Protein AF-A0A8S3CZH8-F1 (afdb_monomer)

Nearest PDB structures (foldseek):
  7mqa-assembly1_LT  TM=9.574E-01  e=1.380E-06  Homo sapiens
  7mq8-assembly1_LT  TM=9.579E-01  e=2.555E-06  Homo sapiens
  5oql-assembly1_O  TM=9.295E-01  e=5.560E-05  Thermochaetoides thermophila DSM 1495
  6rxy-assembly1_UU  TM=9.268E-01  e=1.802E-04  Thermochaetoides thermophila
  8ro1-assembly1_s  TM=8.255E-01  e=7.680E-03  Caenorhabditis elegans

Sequence (80 aa):
LLHPATYVNKLLVTSRQGTMQLWNIKANKLLHEFFTNDTKSNSITTIAQSTVVDVVAIGYNDGQIRLHNLRYDETLVTFT

Organism: NCBI:txid392030

Mean predicted aligned error: 3.42 Å

InterPro domains:
  IPR015943 WD40/YVTN repeat-like-containing domain superfamily [G3DSA:2.130.10.10] (1-79)
  IPR036322 WD40-repeat-containing domain superfamily [SSF50978] (9-76)
  IPR059157 WDR36/Utp21, N-terminal domain [PF25171] (1-79)

Solvent-accessible surface area (backbone atoms only — not comparable to full-atom values): 4700 Å² total; per-residue (Å²): 111,47,69,54,78,94,41,82,59,32,38,40,43,63,34,63,76,43,46,37,36,37,30,31,66,84,76,73,36,82,73,49,73,59,78,73,90,59,90,68,76,50,31,44,72,47,74,48,81,48,95,52,82,54,31,33,36,39,29,33,74,88,67,35,34,36,36,31,31,70,83,77,75,40,78,77,47,77,49,124

Secondary structure (DSSP, 8-state):
-B--TT-TTEEEEE-TTS-EEEEETTTTEEEEEE----SS-PPEEEEEE-SSTTEEEEEETTS-EEEEETTTTEEEEEE-

Structure (mmCIF, N/CA/C/O backbone):
data_AF-A0A8S3CZH8-F1
#
_entry.id   AF-A0A8S3CZH8-F1
#
loop_
_atom_site.group_PDB
_atom_site.id
_atom_site.type_symbol
_atom_site.label_atom_id
_atom_site.label_alt_id
_atom_site.label_comp_id
_atom_site.label_asym_id
_atom_site.label_entity_id
_atom_site.label_seq_id
_atom_site.pdbx_PDB_ins_code
_atom_site.Cartn_x
_atom_site.Cartn_y
_atom_site.Cartn_z
_atom_site.occupancy
_atom_site.B_iso_or_equiv
_atom_site.auth_seq_id
_atom_site.auth_comp_id
_atom_site.auth_asym_id
_atom_site.auth_atom_id
_atom_site.pdbx_PDB_model_num
ATOM 1 N N . LEU A 1 1 ? -7.255 7.139 -2.089 1.00 90.31 1 LEU A N 1
ATOM 2 C CA . LEU A 1 1 ? -8.001 6.760 -0.865 1.00 90.31 1 LEU A CA 1
ATOM 3 C C . LEU A 1 1 ? -8.872 5.552 -1.184 1.00 90.31 1 LEU A C 1
ATOM 5 O O . LEU A 1 1 ? -9.519 5.568 -2.222 1.00 90.31 1 LEU A O 1
ATOM 9 N N . LEU A 1 2 ? -8.863 4.528 -0.332 1.00 94.50 2 LEU A N 1
ATOM 10 C CA . LEU A 1 2 ? -9.627 3.286 -0.498 1.00 94.50 2 LEU A CA 1
ATOM 11 C C . LEU A 1 2 ? -10.093 2.791 0.879 1.00 94.50 2 LEU A C 1
ATOM 13 O O . LEU A 1 2 ? -9.351 2.916 1.850 1.00 94.50 2 LEU A O 1
ATOM 17 N N . HIS A 1 3 ? -11.290 2.209 0.965 1.00 95.50 3 HIS A N 1
ATOM 18 C CA . HIS A 1 3 ? -11.696 1.381 2.104 1.00 95.50 3 HIS A CA 1
ATOM 19 C C . HIS A 1 3 ? -11.469 -0.090 1.724 1.00 95.50 3 HIS A C 1
ATOM 21 O O . HIS A 1 3 ? -12.255 -0.618 0.933 1.00 95.50 3 HIS A O 1
ATOM 27 N N . PRO A 1 4 ? -10.412 -0.759 2.223 1.00 93.12 4 PRO A N 1
ATOM 28 C CA . PRO A 1 4 ? -10.124 -2.126 1.812 1.00 93.12 4 PRO A CA 1
ATOM 29 C C . PRO A 1 4 ? -11.255 -3.082 2.201 1.00 93.12 4 PRO A C 1
ATOM 31 O O . PRO A 1 4 ? -11.946 -2.890 3.211 1.00 93.12 4 PRO A O 1
ATOM 34 N N . ALA A 1 5 ? -11.454 -4.124 1.396 1.00 90.69 5 ALA A N 1
ATOM 35 C CA . ALA A 1 5 ? -12.416 -5.171 1.722 1.00 90.69 5 ALA A CA 1
ATOM 36 C C . ALA A 1 5 ? -12.035 -5.826 3.059 1.00 90.69 5 ALA A C 1
ATOM 38 O O . ALA A 1 5 ? -10.856 -5.931 3.369 1.00 90.69 5 ALA A O 1
ATOM 39 N N . THR A 1 6 ? -13.033 -6.228 3.854 1.00 92.69 6 THR A N 1
ATOM 40 C CA . THR A 1 6 ? -12.896 -6.846 5.196 1.00 92.69 6 THR A CA 1
ATOM 41 C C . THR A 1 6 ? -12.263 -5.971 6.297 1.00 92.69 6 THR A C 1
ATOM 43 O O . THR A 1 6 ? -12.335 -6.319 7.478 1.00 92.69 6 THR A O 1
ATOM 46 N N . TYR A 1 7 ? -11.727 -4.790 5.969 1.00 92.88 7 TYR A N 1
ATOM 47 C CA . TYR A 1 7 ? -11.030 -3.907 6.908 1.00 92.88 7 TYR A CA 1
ATOM 48 C C . TYR A 1 7 ? -12.002 -2.927 7.570 1.00 92.88 7 TYR A C 1
ATOM 50 O O . TYR A 1 7 ? -12.024 -1.735 7.272 1.00 92.88 7 TYR A O 1
ATOM 58 N N . VAL A 1 8 ? -12.821 -3.432 8.493 1.00 95.25 8 VAL A N 1
ATOM 59 C CA . VAL A 1 8 ? -13.835 -2.623 9.186 1.00 95.25 8 VAL A CA 1
ATOM 60 C C . VAL A 1 8 ? -13.200 -1.405 9.870 1.00 95.25 8 VAL A C 1
ATOM 62 O O . VAL A 1 8 ? -12.287 -1.543 10.686 1.00 95.25 8 VAL A O 1
ATOM 65 N N . ASN A 1 9 ? -13.727 -0.215 9.564 1.00 96.19 9 ASN A N 1
ATOM 66 C CA . ASN A 1 9 ? -13.252 1.082 10.060 1.00 96.19 9 ASN A CA 1
ATOM 67 C C . ASN A 1 9 ? -11.804 1.413 9.686 1.00 96.19 9 ASN A C 1
ATOM 69 O O . ASN A 1 9 ? -11.182 2.214 10.393 1.00 96.19 9 ASN A O 1
ATOM 73 N N . LYS A 1 10 ? -11.246 0.817 8.625 1.00 96.75 10 LYS A N 1
ATOM 74 C CA . LYS A 1 10 ? -9.911 1.196 8.163 1.00 96.75 10 LYS A CA 1
ATOM 75 C C . LYS A 1 10 ? -9.944 1.830 6.781 1.00 96.75 10 LYS A C 1
ATOM 77 O O . LYS A 1 10 ? -10.638 1.365 5.883 1.00 96.75 10 LYS A O 1
ATOM 82 N N . LEU A 1 11 ? -9.156 2.886 6.620 1.00 97.19 11 LEU A N 1
ATOM 83 C CA . LEU A 1 11 ? -8.933 3.558 5.346 1.00 97.19 11 LEU A CA 1
ATOM 84 C C . LEU A 1 11 ? -7.468 3.453 4.955 1.00 97.19 11 LEU A C 1
ATOM 86 O O . LEU A 1 11 ? -6.581 3.731 5.761 1.00 97.19 11 LEU A O 1
ATOM 90 N N . LEU A 1 12 ? -7.236 3.089 3.699 1.00 97.12 12 LEU A N 1
ATOM 91 C CA . LEU A 1 12 ? -5.939 3.170 3.056 1.00 97.12 12 LEU A CA 1
ATOM 92 C C . LEU A 1 12 ? -5.815 4.535 2.374 1.00 97.12 12 LEU A C 1
ATOM 94 O O . LEU A 1 12 ? -6.498 4.833 1.385 1.00 97.12 12 LEU A O 1
ATOM 98 N N . VAL A 1 13 ? -4.949 5.374 2.925 1.00 95.94 13 VAL A N 1
ATOM 99 C CA . VAL A 1 13 ? -4.618 6.699 2.405 1.00 95.94 13 VAL A CA 1
ATOM 100 C C . VAL A 1 13 ? -3.318 6.580 1.624 1.00 95.94 13 VAL A C 1
ATOM 102 O O . VAL A 1 13 ? -2.349 6.008 2.111 1.00 95.94 13 VAL A O 1
ATOM 105 N N . THR A 1 14 ? -3.293 7.120 0.412 1.00 94.44 14 THR A N 1
ATOM 106 C CA . THR A 1 14 ? -2.088 7.193 -0.418 1.00 94.44 14 THR A CA 1
ATOM 107 C C . THR A 1 14 ? -1.807 8.633 -0.792 1.00 94.44 14 THR A C 1
ATOM 109 O O . THR A 1 14 ? -2.735 9.432 -0.943 1.00 94.44 14 THR A O 1
ATOM 112 N N . SER A 1 15 ? -0.528 8.955 -0.950 1.00 90.62 15 SER A N 1
ATOM 113 C CA . SER A 1 15 ? -0.065 10.277 -1.343 1.00 90.62 15 SER A CA 1
ATOM 114 C C . SER A 1 15 ? 0.647 10.255 -2.690 1.00 90.62 15 SER A C 1
ATOM 116 O O . SER A 1 15 ? 1.332 9.299 -3.055 1.00 90.62 15 SER A O 1
ATOM 118 N N . ARG A 1 16 ? 0.595 11.395 -3.383 1.00 90.31 16 ARG A N 1
ATOM 119 C CA . ARG A 1 16 ? 1.453 11.674 -4.538 1.00 90.31 16 ARG A CA 1
ATOM 120 C C . ARG A 1 16 ? 2.943 11.734 -4.183 1.00 90.31 16 ARG A C 1
ATOM 122 O O . ARG A 1 16 ? 3.747 11.710 -5.103 1.00 90.31 16 ARG A O 1
ATOM 129 N N . GLN A 1 17 ? 3.322 11.792 -2.904 1.00 87.12 17 GLN A N 1
ATOM 130 C CA . GLN A 1 17 ? 4.722 11.632 -2.476 1.00 87.12 17 GLN A CA 1
ATOM 131 C C . GLN A 1 17 ? 5.176 10.157 -2.407 1.00 87.12 17 GLN A C 1
ATOM 133 O O . GLN A 1 17 ? 6.288 9.877 -1.972 1.00 87.12 17 GLN A O 1
ATOM 138 N N . GLY A 1 18 ? 4.320 9.204 -2.795 1.00 87.00 18 GLY A N 1
ATOM 139 C CA . GLY A 1 18 ? 4.646 7.776 -2.770 1.00 87.00 18 GLY A CA 1
ATOM 140 C C . GLY A 1 18 ? 4.404 7.100 -1.420 1.00 87.00 18 GLY A C 1
ATOM 141 O O . GLY A 1 18 ? 4.641 5.904 -1.289 1.00 87.00 18 GLY A O 1
ATOM 142 N N . THR A 1 19 ? 3.911 7.839 -0.423 1.00 90.25 19 THR A N 1
ATOM 143 C CA . THR A 1 19 ? 3.590 7.291 0.897 1.00 90.25 19 THR A CA 1
ATOM 144 C C . THR A 1 19 ? 2.213 6.635 0.909 1.00 90.25 19 THR A C 1
ATOM 146 O O . THR A 1 19 ? 1.276 7.075 0.231 1.00 90.25 19 THR A O 1
ATOM 149 N N . MET A 1 20 ? 2.082 5.580 1.709 1.00 94.06 20 MET A N 1
ATOM 150 C CA . MET A 1 20 ? 0.828 4.877 1.939 1.00 94.06 20 MET A CA 1
ATOM 151 C C . MET A 1 20 ? 0.663 4.619 3.434 1.00 94.06 20 MET A C 1
ATOM 153 O O . MET A 1 20 ? 1.613 4.264 4.126 1.00 94.06 20 MET A O 1
ATOM 157 N N . GLN A 1 21 ? -0.549 4.819 3.940 1.00 96.12 21 GLN A N 1
ATOM 158 C CA . GLN A 1 21 ? -0.860 4.739 5.362 1.00 96.12 21 GLN A CA 1
ATOM 159 C C . GLN A 1 21 ? -2.206 4.054 5.579 1.00 96.12 21 GLN A C 1
ATOM 161 O O . GLN A 1 21 ? -3.183 4.340 4.882 1.00 96.12 21 GLN A O 1
ATOM 166 N N . LEU A 1 22 ? -2.279 3.185 6.585 1.00 97.25 22 LEU A N 1
ATOM 167 C CA . LEU A 1 22 ? -3.514 2.553 7.028 1.00 97.25 22 LEU A CA 1
ATOM 168 C C . LEU A 1 22 ? -4.004 3.210 8.316 1.00 97.25 22 LEU A C 1
ATOM 170 O O . LEU A 1 22 ? -3.325 3.185 9.339 1.00 97.25 22 LEU A O 1
ATOM 174 N N . TRP A 1 23 ? -5.217 3.745 8.286 1.00 97.94 23 TRP A N 1
ATOM 175 C CA . TRP A 1 23 ? -5.814 4.484 9.395 1.00 97.94 23 TRP A CA 1
ATOM 176 C C . TRP A 1 23 ? -7.025 3.759 9.949 1.00 97.94 23 TRP A C 1
ATOM 178 O O . TRP A 1 23 ? -7.865 3.313 9.177 1.00 97.94 23 TRP A O 1
ATOM 188 N N . ASN A 1 24 ? -7.168 3.701 11.272 1.00 97.62 24 ASN A N 1
ATOM 189 C CA . ASN A 1 24 ? -8.437 3.387 11.917 1.00 97.62 24 ASN A CA 1
ATOM 190 C C . ASN A 1 24 ? -9.219 4.683 12.132 1.00 97.62 24 ASN A C 1
ATOM 192 O O . ASN A 1 24 ? -8.841 5.500 12.972 1.00 97.62 24 ASN A O 1
ATOM 196 N N . ILE A 1 25 ? -10.325 4.852 11.412 1.00 96.69 25 ILE A N 1
ATOM 197 C CA . ILE A 1 25 ? -11.123 6.082 11.478 1.00 96.69 25 ILE A CA 1
ATOM 198 C C . ILE A 1 25 ? -11.962 6.183 12.752 1.00 96.69 25 ILE A C 1
ATOM 200 O O . ILE A 1 25 ? -12.186 7.279 13.250 1.00 96.69 25 ILE A O 1
ATOM 204 N N . LYS A 1 26 ? -12.391 5.050 13.322 1.00 97.06 26 LYS A N 1
ATOM 205 C CA . LYS A 1 26 ? -13.193 5.040 14.555 1.00 97.06 26 LYS A CA 1
ATOM 206 C C . LYS A 1 26 ? -12.343 5.401 15.772 1.00 97.06 26 LYS A C 1
ATOM 208 O O . LYS A 1 26 ? -12.814 6.087 16.669 1.00 97.06 26 LYS A O 1
ATOM 213 N N . ALA A 1 27 ? -11.100 4.924 15.800 1.00 96.75 27 ALA A N 1
ATOM 214 C CA . ALA A 1 27 ? -10.137 5.207 16.861 1.00 96.75 27 ALA A CA 1
ATOM 215 C C . ALA A 1 27 ? -9.284 6.461 16.593 1.00 96.75 27 ALA A C 1
ATOM 217 O O . ALA A 1 27 ? -8.461 6.805 17.434 1.00 96.75 27 ALA A O 1
ATOM 218 N N . ASN A 1 28 ? -9.446 7.099 15.426 1.00 96.56 28 ASN A N 1
ATOM 219 C CA . ASN A 1 28 ? -8.609 8.197 14.937 1.00 96.56 28 ASN A CA 1
ATOM 220 C C . ASN A 1 28 ? -7.100 7.923 15.097 1.00 96.56 28 ASN A C 1
ATOM 222 O O . ASN A 1 28 ? -6.349 8.733 15.639 1.00 96.56 28 ASN A O 1
ATOM 226 N N . LYS A 1 29 ? -6.666 6.727 14.685 1.00 97.88 29 LYS A N 1
ATOM 227 C CA . LYS A 1 29 ? -5.308 6.229 14.927 1.00 97.88 29 LYS A CA 1
ATOM 228 C C . LYS A 1 29 ? -4.668 5.730 13.637 1.00 97.88 29 LYS A C 1
ATOM 230 O O . LYS A 1 29 ? -5.244 4.878 12.958 1.00 97.88 29 LYS A O 1
ATOM 235 N N . LEU A 1 30 ? -3.453 6.195 13.351 1.00 97.44 30 LEU A N 1
ATOM 236 C CA . LEU A 1 30 ? -2.579 5.588 12.348 1.00 97.44 30 LEU A CA 1
ATOM 237 C C . LEU A 1 30 ? -2.204 4.174 12.816 1.00 97.44 30 LEU A C 1
ATOM 239 O O . LEU A 1 30 ? -1.657 3.998 13.905 1.00 97.44 30 LEU A O 1
ATOM 243 N N . LEU A 1 31 ? -2.563 3.166 12.025 1.00 96.81 31 LEU A N 1
ATOM 244 C CA . LEU A 1 31 ? -2.278 1.764 12.326 1.00 96.81 31 LEU A CA 1
ATOM 245 C C . LEU A 1 31 ? -0.936 1.326 11.754 1.00 96.81 31 LEU A C 1
ATOM 247 O O . LEU A 1 31 ? -0.214 0.608 12.435 1.00 96.81 31 LEU A O 1
ATOM 251 N N . HIS A 1 32 ? -0.644 1.720 10.513 1.00 96.44 32 HIS A N 1
ATOM 252 C CA . HIS A 1 32 ? 0.564 1.306 9.805 1.00 96.44 32 HIS A CA 1
ATOM 253 C C . HIS A 1 32 ? 0.961 2.329 8.745 1.00 96.44 32 HIS A C 1
ATOM 255 O O . HIS A 1 32 ? 0.090 2.925 8.106 1.00 96.44 32 HIS A O 1
ATOM 261 N N . GLU A 1 33 ? 2.261 2.494 8.542 1.00 95.06 33 GLU A N 1
ATOM 262 C CA . GLU A 1 33 ? 2.841 3.263 7.445 1.00 95.06 33 GLU A CA 1
ATOM 263 C C . GLU A 1 33 ? 3.688 2.316 6.599 1.00 95.06 33 GLU A C 1
ATOM 265 O O . GLU A 1 33 ? 4.558 1.625 7.122 1.00 95.06 33 GLU A O 1
ATOM 270 N N . PHE A 1 34 ? 3.379 2.248 5.305 1.00 92.00 34 PHE A N 1
ATOM 271 C CA . PHE A 1 34 ? 4.032 1.332 4.378 1.00 92.00 34 PHE A CA 1
ATOM 272 C C . PHE A 1 34 ? 5.259 2.030 3.803 1.00 92.00 34 PHE A C 1
ATOM 274 O O . PHE A 1 34 ? 5.138 3.029 3.082 1.00 92.00 34 PHE A O 1
ATOM 281 N N . PHE A 1 35 ? 6.439 1.509 4.125 1.00 82.50 35 PHE A N 1
ATOM 282 C CA . PHE A 1 35 ? 7.697 2.031 3.611 1.00 82.50 35 PHE A CA 1
ATOM 283 C C . PHE A 1 35 ? 8.121 1.220 2.397 1.00 82.50 35 PHE A C 1
ATOM 285 O O . PHE A 1 35 ? 8.270 0.002 2.454 1.00 82.50 35 PHE A O 1
ATOM 292 N N . THR A 1 36 ? 8.346 1.902 1.277 1.00 73.38 36 THR A N 1
ATOM 293 C CA . THR A 1 36 ? 8.997 1.259 0.142 1.00 73.38 36 THR A CA 1
ATOM 294 C C . THR A 1 36 ? 10.508 1.313 0.340 1.00 73.38 36 THR A C 1
ATOM 296 O O . THR A 1 36 ? 11.070 2.374 0.593 1.00 73.38 36 THR A O 1
ATOM 299 N N . ASN A 1 37 ? 11.171 0.166 0.194 1.00 67.44 37 ASN A N 1
ATOM 300 C CA . ASN A 1 37 ? 12.636 0.088 0.136 1.00 67.44 37 ASN A CA 1
ATOM 301 C C . ASN A 1 37 ? 13.193 0.612 -1.199 1.00 67.44 37 ASN A C 1
ATOM 303 O O . ASN A 1 37 ? 14.397 0.545 -1.442 1.00 67.44 37 ASN A O 1
ATOM 307 N N . ASP A 1 38 ? 12.319 1.075 -2.093 1.00 67.62 38 ASP A N 1
ATOM 308 C CA . ASP A 1 38 ? 12.722 1.620 -3.371 1.00 67.62 38 ASP A CA 1
ATOM 309 C C . ASP A 1 38 ? 13.327 3.012 -3.181 1.00 67.62 38 ASP A C 1
ATOM 311 O O . ASP A 1 38 ? 12.741 3.898 -2.558 1.00 67.62 38 ASP A O 1
ATOM 315 N N . THR A 1 39 ? 14.517 3.211 -3.738 1.00 59.06 39 THR A N 1
ATOM 316 C CA . THR A 1 39 ? 15.216 4.500 -3.703 1.00 59.06 39 THR A CA 1
ATOM 317 C C . THR A 1 39 ? 14.525 5.543 -4.581 1.00 59.06 39 THR A C 1
ATOM 319 O O . THR A 1 39 ? 14.775 6.741 -4.432 1.00 59.06 39 THR A O 1
ATOM 322 N N . LYS A 1 40 ? 13.624 5.110 -5.474 1.00 66.56 40 LYS A N 1
ATOM 323 C CA . LYS A 1 40 ? 12.766 5.990 -6.265 1.00 66.56 40 LYS A CA 1
ATOM 324 C C . LYS A 1 40 ? 11.425 6.212 -5.570 1.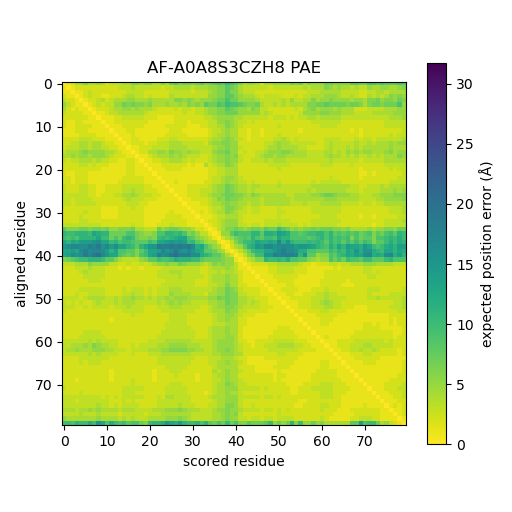00 66.56 40 LYS A C 1
ATOM 326 O O . LYS A 1 40 ? 10.549 5.350 -5.557 1.0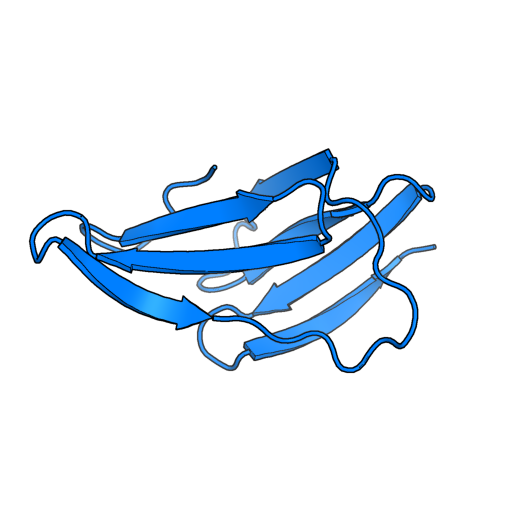0 66.56 40 LYS A O 1
ATOM 331 N N . SER A 1 41 ? 11.239 7.424 -5.049 1.00 65.31 41 SER A N 1
ATOM 332 C CA . SER A 1 41 ? 9.916 7.918 -4.662 1.00 65.31 41 SER A CA 1
ATOM 333 C C . SER A 1 41 ? 9.097 8.177 -5.930 1.00 65.31 41 SER A C 1
ATOM 335 O O . SER A 1 41 ? 9.230 9.216 -6.578 1.00 65.31 41 SER A O 1
ATOM 337 N N . ASN A 1 42 ? 8.273 7.200 -6.307 1.00 83.0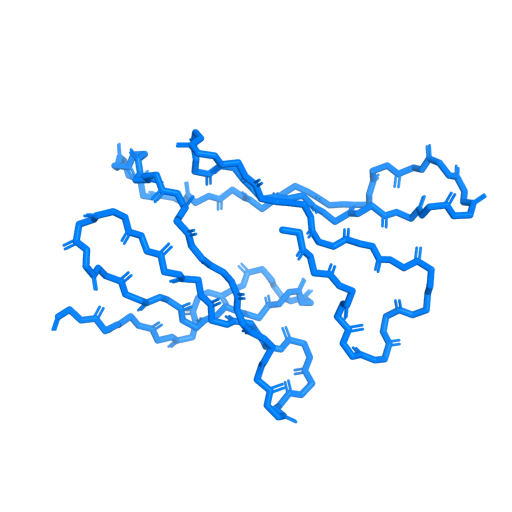0 42 ASN A N 1
ATOM 338 C CA . ASN A 1 42 ? 7.333 7.334 -7.412 1.00 83.00 42 ASN A CA 1
ATOM 339 C C . ASN A 1 42 ? 5.973 7.811 -6.899 1.00 83.00 42 ASN A C 1
ATOM 341 O O . ASN A 1 42 ? 5.467 7.358 -5.869 1.00 83.00 42 ASN A O 1
ATOM 345 N N . SER A 1 43 ? 5.354 8.721 -7.647 1.00 91.56 43 SER A N 1
ATOM 346 C CA . SER A 1 43 ? 4.075 9.305 -7.260 1.00 91.56 43 SER A CA 1
ATOM 347 C C . SER A 1 43 ? 2.955 8.290 -7.453 1.00 91.56 43 SER A C 1
ATOM 349 O O . SER A 1 43 ? 2.742 7.829 -8.574 1.00 91.56 43 SER A O 1
ATOM 351 N N . ILE A 1 44 ? 2.218 7.958 -6.388 1.00 93.81 44 ILE A N 1
ATOM 352 C CA . ILE A 1 44 ? 1.035 7.096 -6.497 1.00 93.81 44 ILE A CA 1
ATOM 353 C C . ILE A 1 44 ? -0.084 7.895 -7.169 1.00 93.81 44 ILE A C 1
ATOM 355 O O . ILE A 1 44 ? -0.515 8.939 -6.670 1.00 93.81 44 ILE A O 1
ATOM 359 N N . THR A 1 45 ? -0.561 7.397 -8.306 1.00 95.38 45 THR A N 1
ATOM 360 C CA . THR A 1 45 ? -1.617 8.025 -9.111 1.00 95.38 45 THR A CA 1
ATOM 361 C C . THR A 1 45 ? -2.966 7.352 -8.908 1.00 95.38 45 THR A C 1
ATOM 363 O O . THR A 1 45 ? -3.993 8.030 -8.939 1.00 95.38 45 THR A O 1
ATOM 366 N N . THR A 1 46 ? -2.978 6.041 -8.663 1.00 95.06 46 THR A N 1
ATOM 367 C CA . THR A 1 46 ? -4.206 5.268 -8.474 1.00 95.06 46 THR A CA 1
ATOM 368 C C . THR A 1 46 ? -4.004 4.095 -7.520 1.00 95.06 46 THR A C 1
ATOM 370 O O . THR A 1 46 ? -2.892 3.599 -7.349 1.00 95.06 46 THR A O 1
ATOM 373 N N . ILE A 1 47 ? -5.098 3.650 -6.903 1.00 96.06 47 ILE A N 1
ATOM 374 C CA . ILE A 1 47 ? -5.163 2.410 -6.129 1.00 96.06 47 ILE A CA 1
ATOM 375 C C . ILE A 1 47 ? -6.464 1.674 -6.429 1.00 96.06 47 ILE A C 1
ATOM 377 O O . ILE A 1 47 ? -7.516 2.302 -6.556 1.00 96.06 47 ILE A O 1
ATOM 381 N N . ALA A 1 48 ? -6.403 0.348 -6.505 1.00 96.69 48 ALA A N 1
ATOM 382 C CA . ALA A 1 48 ? -7.565 -0.496 -6.756 1.00 96.69 48 ALA A CA 1
ATOM 383 C C . ALA A 1 48 ? -7.517 -1.770 -5.907 1.00 96.69 48 ALA A C 1
ATOM 385 O O . ALA A 1 48 ? -6.483 -2.425 -5.791 1.00 96.69 48 ALA A O 1
ATOM 386 N N . GLN A 1 49 ? -8.652 -2.125 -5.309 1.00 95.94 49 GLN A N 1
ATOM 387 C CA . GLN A 1 49 ? -8.787 -3.337 -4.504 1.00 95.94 49 GLN A CA 1
ATOM 388 C C . GLN A 1 49 ? -8.742 -4.584 -5.400 1.00 95.94 49 GLN A C 1
ATOM 390 O O . GLN A 1 49 ? -9.467 -4.655 -6.391 1.00 95.94 49 GLN A O 1
ATOM 395 N N . SER A 1 50 ? -7.931 -5.579 -5.026 1.00 96.12 50 SER A N 1
ATOM 396 C CA . SER A 1 50 ? -7.986 -6.917 -5.629 1.00 96.12 50 SER A CA 1
ATOM 397 C C . SER A 1 50 ? -9.165 -7.714 -5.066 1.00 96.12 50 SER A C 1
ATOM 399 O O . SER A 1 50 ? -9.606 -7.475 -3.940 1.00 96.12 50 SER A O 1
ATOM 401 N N . THR A 1 51 ? -9.641 -8.713 -5.809 1.00 94.62 51 THR A N 1
ATOM 402 C CA . THR A 1 51 ? -10.584 -9.716 -5.285 1.00 94.62 51 THR A CA 1
ATOM 403 C C . THR A 1 51 ? -9.961 -10.572 -4.179 1.00 94.62 51 THR A C 1
ATOM 405 O O . THR A 1 51 ? -10.684 -11.157 -3.375 1.00 94.62 51 THR A O 1
ATOM 408 N N . VAL A 1 52 ? -8.627 -10.645 -4.126 1.00 95.19 52 VAL A N 1
ATOM 409 C CA . VAL A 1 52 ? -7.886 -11.326 -3.062 1.00 95.19 52 VAL A CA 1
ATOM 410 C C . VAL A 1 52 ? -7.853 -10.441 -1.816 1.00 95.19 52 VAL A C 1
ATOM 412 O O . VAL A 1 52 ? -7.546 -9.249 -1.888 1.00 95.19 52 VAL A O 1
ATOM 415 N N . VAL A 1 53 ? -8.162 -11.038 -0.663 1.00 94.50 53 VAL A N 1
ATOM 416 C CA . VAL A 1 53 ? -8.128 -10.365 0.644 1.00 94.50 53 VAL A CA 1
ATOM 417 C C . VAL A 1 53 ? -6.723 -9.831 0.921 1.00 94.50 53 VAL A C 1
ATOM 419 O O . VAL A 1 53 ? -5.737 -10.447 0.532 1.00 94.50 53 VAL A O 1
ATOM 422 N N . ASP A 1 54 ? -6.642 -8.676 1.581 1.00 95.31 54 ASP A N 1
ATOM 423 C CA . ASP A 1 54 ? -5.399 -7.966 1.910 1.00 95.31 54 ASP A CA 1
ATOM 424 C C . ASP A 1 54 ? -4.616 -7.414 0.708 1.00 95.31 54 ASP A C 1
ATOM 426 O O . ASP A 1 54 ? -3.668 -6.668 0.918 1.00 95.31 54 ASP A O 1
ATOM 430 N N . VAL A 1 55 ? -4.991 -7.707 -0.542 1.00 96.38 55 VAL A N 1
ATOM 431 C CA . VAL A 1 55 ? -4.202 -7.303 -1.716 1.00 96.38 55 VAL A CA 1
ATOM 432 C C . VAL A 1 55 ? -4.783 -6.065 -2.397 1.00 96.38 55 VAL A C 1
ATOM 434 O O . VAL A 1 55 ? -5.975 -5.994 -2.706 1.00 96.38 55 VAL A O 1
ATOM 437 N N . VAL A 1 56 ? -3.918 -5.095 -2.691 1.00 96.88 56 VAL A N 1
ATOM 438 C CA . VAL A 1 56 ? -4.255 -3.860 -3.411 1.00 96.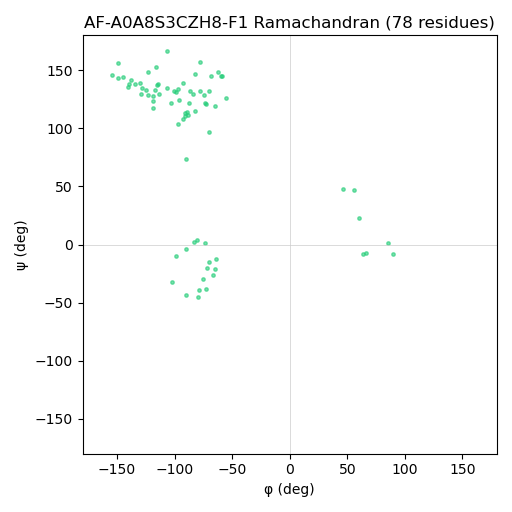88 56 VAL A CA 1
ATOM 439 C C . VAL A 1 56 ? -3.263 -3.640 -4.550 1.00 96.88 56 VAL A C 1
ATOM 441 O O . VAL A 1 56 ? -2.063 -3.860 -4.396 1.00 96.88 56 VAL A O 1
ATOM 444 N N . ALA A 1 57 ? -3.771 -3.203 -5.701 1.00 96.62 57 ALA A N 1
ATOM 445 C CA . ALA A 1 57 ? -2.967 -2.715 -6.811 1.00 96.62 57 ALA A CA 1
ATOM 446 C C . ALA A 1 57 ? -2.676 -1.222 -6.632 1.00 96.62 57 ALA A C 1
ATOM 448 O O . ALA A 1 57 ? -3.589 -0.437 -6.370 1.00 96.62 57 ALA A O 1
ATOM 449 N N . ILE A 1 58 ? -1.416 -0.835 -6.805 1.00 95.31 58 ILE A N 1
ATOM 450 C CA . ILE A 1 58 ? -0.921 0.535 -6.687 1.00 95.31 58 ILE A CA 1
ATOM 451 C C . ILE A 1 58 ? -0.345 0.934 -8.040 1.00 95.31 58 ILE A C 1
ATOM 453 O O . ILE A 1 58 ? 0.602 0.309 -8.510 1.00 95.31 58 ILE A O 1
ATOM 457 N N . GLY A 1 59 ? -0.930 1.951 -8.667 1.00 95.19 59 GLY A N 1
ATOM 458 C CA . GLY A 1 59 ? -0.435 2.521 -9.915 1.00 95.19 59 GLY A CA 1
ATOM 459 C C . GLY A 1 59 ? 0.407 3.763 -9.653 1.00 95.19 59 GLY A C 1
ATOM 460 O O . GLY A 1 59 ? 0.010 4.642 -8.879 1.00 95.19 59 GLY A O 1
ATOM 461 N N . TYR A 1 60 ? 1.556 3.832 -10.315 1.00 94.00 60 TYR A N 1
ATOM 462 C CA . TYR A 1 60 ? 2.519 4.921 -10.204 1.00 94.00 60 TYR A CA 1
ATOM 463 C C . TYR A 1 60 ? 2.505 5.814 -11.453 1.00 94.00 60 TYR A C 1
ATOM 465 O O . TYR A 1 60 ? 1.899 5.496 -12.478 1.00 94.00 60 TYR A O 1
ATOM 473 N N . ASN A 1 61 ? 3.130 6.987 -11.364 1.00 94.25 61 ASN A N 1
ATOM 474 C CA . ASN A 1 61 ? 3.206 7.955 -12.462 1.00 94.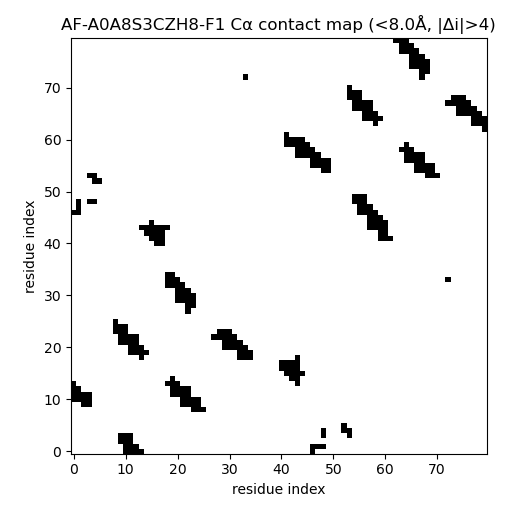25 61 ASN A CA 1
ATOM 475 C C . ASN A 1 61 ? 4.134 7.538 -13.610 1.00 94.25 61 ASN A C 1
ATOM 477 O O . ASN A 1 61 ? 4.000 8.072 -14.706 1.00 94.25 61 ASN A O 1
ATOM 481 N N . ASP A 1 62 ? 5.061 6.618 -13.366 1.00 91.50 62 ASP A N 1
ATOM 482 C CA . ASP A 1 62 ? 5.967 6.053 -14.368 1.00 91.50 62 ASP A CA 1
ATOM 483 C C . ASP A 1 62 ? 5.337 4.899 -15.167 1.00 91.50 62 ASP A C 1
ATOM 485 O O . ASP A 1 62 ? 5.993 4.317 -16.025 1.00 91.50 62 ASP A O 1
ATOM 489 N N . GLY A 1 63 ? 4.063 4.584 -14.905 1.00 92.38 63 GLY A N 1
ATOM 490 C CA . GLY A 1 63 ? 3.330 3.491 -15.544 1.00 92.38 63 GLY A CA 1
ATOM 491 C C . GLY A 1 63 ? 3.448 2.155 -14.811 1.00 92.38 63 GLY A C 1
ATOM 492 O O . GLY A 1 63 ? 2.710 1.228 -15.137 1.00 92.38 63 GLY A O 1
ATOM 493 N N . GLN A 1 64 ? 4.302 2.058 -13.788 1.00 92.94 64 GLN A N 1
ATOM 494 C CA . GLN A 1 64 ? 4.460 0.829 -13.024 1.00 92.94 64 GLN A CA 1
ATOM 495 C C . GLN A 1 64 ? 3.205 0.527 -12.192 1.00 92.94 64 GLN A C 1
ATOM 497 O O . GLN A 1 64 ? 2.565 1.429 -11.640 1.00 92.94 64 GLN A O 1
ATOM 502 N N . ILE A 1 65 ? 2.876 -0.760 -12.052 1.00 94.81 65 ILE A N 1
ATOM 503 C CA . ILE A 1 65 ? 1.808 -1.239 -11.167 1.00 94.81 65 ILE A CA 1
ATOM 504 C C . ILE A 1 65 ? 2.390 -2.250 -10.184 1.00 94.81 65 ILE A C 1
ATOM 506 O O . ILE A 1 65 ? 3.024 -3.219 -10.591 1.00 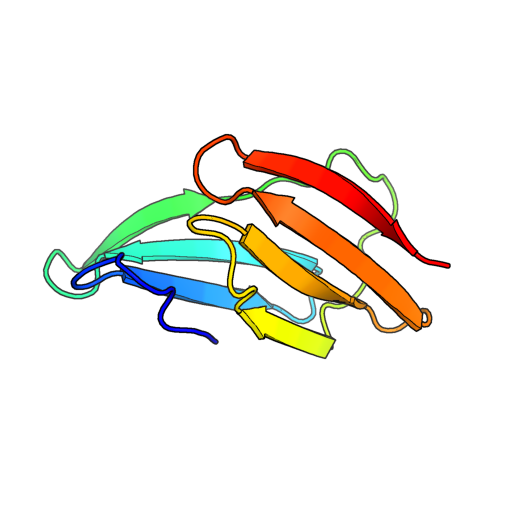94.81 65 ILE A O 1
ATOM 510 N N . ARG A 1 66 ? 2.143 -2.069 -8.885 1.00 94.38 66 ARG A N 1
ATOM 511 C CA . ARG A 1 66 ? 2.536 -3.031 -7.844 1.00 94.38 66 ARG A CA 1
ATOM 512 C C . ARG A 1 66 ? 1.314 -3.652 -7.194 1.00 94.38 66 ARG A C 1
ATOM 514 O O . ARG A 1 66 ? 0.425 -2.935 -6.745 1.00 94.38 66 ARG A O 1
ATOM 521 N N . LEU A 1 67 ? 1.288 -4.977 -7.108 1.00 96.00 67 LEU A N 1
ATOM 522 C CA . LEU A 1 67 ? 0.370 -5.700 -6.234 1.00 96.00 67 LEU A CA 1
ATOM 523 C C . LEU A 1 67 ? 1.017 -5.845 -4.867 1.00 96.00 67 LEU A C 1
ATOM 525 O O . LEU A 1 67 ? 2.096 -6.423 -4.747 1.00 96.00 67 LEU A O 1
ATOM 529 N N . HIS A 1 68 ? 0.350 -5.333 -3.845 1.00 95.31 68 HIS A N 1
ATOM 530 C CA . HIS A 1 68 ? 0.893 -5.251 -2.503 1.00 95.31 68 HIS A CA 1
ATOM 531 C C . HIS A 1 68 ? -0.081 -5.851 -1.489 1.00 95.31 68 HIS A C 1
ATOM 533 O O . HIS A 1 68 ? -1.285 -5.589 -1.545 1.00 95.31 68 HIS A O 1
ATOM 539 N N . ASN A 1 69 ? 0.437 -6.671 -0.578 1.00 96.25 69 ASN A N 1
ATOM 540 C CA . ASN A 1 69 ? -0.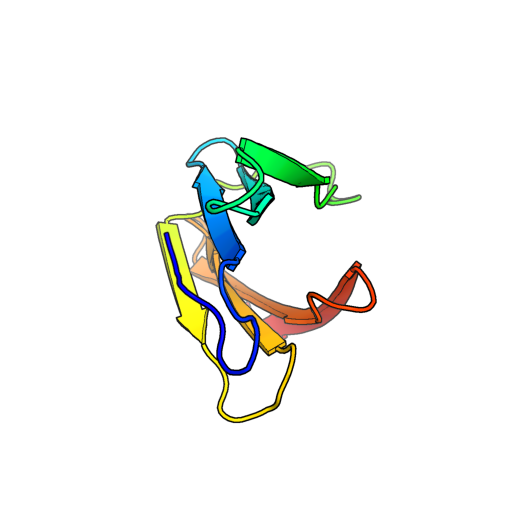318 -7.259 0.515 1.00 96.25 69 ASN A CA 1
ATOM 541 C C . ASN A 1 69 ? -0.238 -6.356 1.753 1.00 96.25 69 ASN A C 1
ATOM 543 O O . ASN A 1 69 ? 0.812 -6.230 2.374 1.00 96.25 69 ASN A O 1
ATOM 547 N N . LEU A 1 70 ? -1.368 -5.766 2.139 1.00 95.62 70 LEU A N 1
ATOM 548 C CA . LEU A 1 70 ? -1.482 -4.817 3.246 1.00 95.62 70 LEU A CA 1
ATOM 549 C C . LEU A 1 70 ? -1.226 -5.435 4.624 1.00 95.62 70 LEU A C 1
ATOM 551 O O . LEU A 1 70 ? -0.886 -4.711 5.557 1.00 95.62 70 LEU A O 1
ATOM 555 N N . ARG A 1 71 ? -1.455 -6.742 4.788 1.00 95.31 71 ARG A N 1
ATOM 556 C CA . ARG A 1 71 ? -1.300 -7.421 6.079 1.00 95.31 71 ARG A CA 1
ATOM 557 C C . ARG A 1 71 ? 0.161 -7.717 6.383 1.00 95.31 71 ARG A C 1
ATOM 559 O O . ARG A 1 71 ? 0.561 -7.624 7.540 1.00 95.31 71 ARG A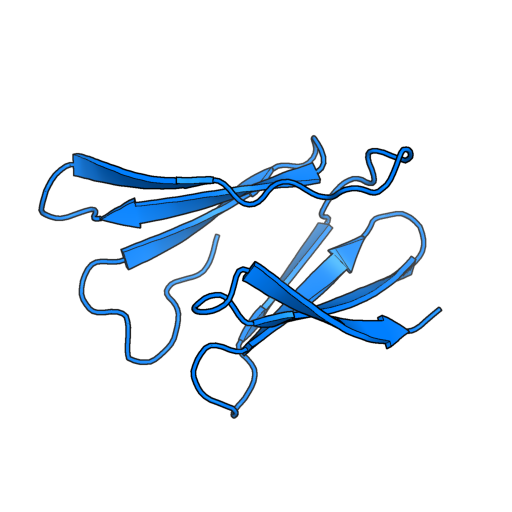 O 1
ATOM 566 N N . TYR A 1 72 ? 0.904 -8.112 5.355 1.00 95.19 72 TYR A N 1
ATOM 567 C CA . TYR A 1 72 ? 2.307 -8.500 5.474 1.00 95.19 72 TYR A CA 1
ATOM 568 C C . TYR A 1 72 ? 3.275 -7.377 5.086 1.00 95.19 72 TYR A C 1
ATOM 570 O O . TYR A 1 72 ? 4.456 -7.508 5.370 1.00 95.19 72 TYR A O 1
ATOM 578 N N . ASP A 1 73 ? 2.777 -6.273 4.513 1.00 94.44 73 ASP A N 1
ATOM 579 C CA . ASP A 1 73 ? 3.598 -5.177 3.972 1.00 94.44 73 ASP A CA 1
ATOM 580 C C . ASP A 1 73 ? 4.599 -5.692 2.923 1.00 94.44 73 ASP A C 1
ATOM 582 O O . ASP A 1 73 ? 5.797 -5.414 2.939 1.00 94.44 73 ASP A O 1
ATOM 586 N N . GLU A 1 74 ? 4.094 -6.518 2.003 1.00 93.44 74 GLU A N 1
ATOM 587 C CA . GLU A 1 74 ? 4.909 -7.201 0.999 1.00 93.44 74 GLU A CA 1
ATOM 588 C C . GLU A 1 74 ? 4.411 -6.910 -0.412 1.00 93.44 74 GLU A C 1
ATOM 590 O O . GLU A 1 74 ? 3.223 -7.023 -0.727 1.00 93.44 74 GLU A O 1
ATOM 595 N N . THR A 1 75 ? 5.344 -6.567 -1.300 1.00 93.38 75 THR A N 1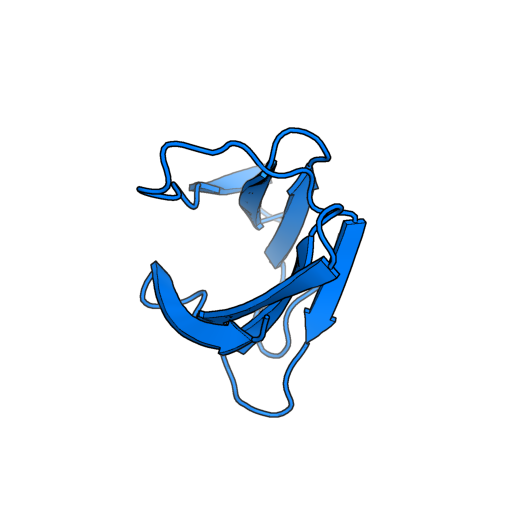
ATOM 596 C CA . THR A 1 75 ? 5.046 -6.447 -2.729 1.00 93.38 75 THR A CA 1
ATOM 597 C C . THR A 1 75 ? 5.100 -7.831 -3.356 1.00 93.38 75 THR A C 1
ATOM 599 O O . THR A 1 75 ? 6.156 -8.454 -3.405 1.00 93.38 75 THR A O 1
ATOM 602 N N . LEU A 1 76 ? 3.952 -8.301 -3.837 1.00 94.75 76 LEU A N 1
ATOM 603 C CA . LEU A 1 76 ? 3.795 -9.627 -4.422 1.00 94.75 76 LEU A CA 1
ATOM 604 C C . LEU A 1 76 ? 4.303 -9.664 -5.865 1.00 94.75 76 LEU A C 1
ATOM 606 O O . LEU A 1 76 ? 4.982 -10.606 -6.263 1.00 94.75 76 LEU A O 1
ATOM 610 N N . VAL A 1 77 ? 3.937 -8.654 -6.660 1.00 94.56 77 VAL A N 1
ATOM 611 C CA . VAL A 1 77 ? 4.255 -8.578 -8.093 1.00 94.56 77 VAL A CA 1
ATOM 612 C C . VAL A 1 77 ? 4.403 -7.120 -8.512 1.00 94.56 77 VAL A C 1
ATOM 614 O O . VAL A 1 77 ? 3.629 -6.267 -8.075 1.00 94.56 77 VAL A O 1
ATOM 617 N N . THR A 1 78 ? 5.349 -6.858 -9.412 1.00 93.81 78 THR A N 1
ATOM 618 C CA . THR A 1 78 ? 5.515 -5.572 -10.094 1.00 93.81 78 THR A CA 1
ATOM 619 C C . THR A 1 78 ? 5.341 -5.773 -11.596 1.00 93.81 78 THR A C 1
ATOM 621 O O . THR A 1 78 ? 5.996 -6.630 -12.183 1.00 93.81 78 THR A O 1
ATOM 624 N N . PHE A 1 79 ? 4.474 -4.973 -12.210 1.00 94.00 79 PHE A N 1
ATOM 625 C CA . PHE A 1 79 ? 4.268 -4.901 -13.653 1.00 94.00 79 PHE A CA 1
ATOM 626 C C . PHE A 1 79 ? 4.882 -3.607 -14.185 1.00 94.00 79 PHE A C 1
ATOM 628 O O . PHE A 1 79 ? 4.690 -2.548 -13.581 1.00 94.00 79 PHE A O 1
ATOM 635 N N . THR A 1 80 ? 5.608 -3.708 -15.296 1.00 88.06 80 THR A N 1
ATOM 636 C CA . THR A 1 80 ? 6.315 -2.612 -15.979 1.00 88.06 80 THR A CA 1
ATOM 637 C C . THR A 1 80 ? 5.870 -2.506 -17.420 1.00 88.06 80 THR A C 1
ATOM 639 O O . THR A 1 80 ? 5.764 -3.587 -18.045 1.00 88.06 80 THR A O 1
#

pLDDT: mean 92.17, std 7.95, range [59.06, 97.94]

Radius of gyration: 12.01 Å; Cα contacts (8 Å, |Δi|>4): 162; chains: 1; bounding box: 29×23×33 Å

Foldseek 3Di:
DDDAPPNPQWDWDFFQQQKIWIARNVVRDTPDTQDDPDPDRFGFDDKDYDPDHQWIWTATPVRKIWIARNVVSDTPDIDD